Protein AF-A0A0W1QP24-F1 (afdb_monomer_lite)

Radius of gyration: 12.6 Å; chains: 1; bounding box: 34×20×30 Å

Structure (mmCIF, N/CA/C/O backbone):
data_AF-A0A0W1QP24-F1
#
_entry.id   AF-A0A0W1QP24-F1
#
loop_
_atom_site.group_PDB
_atom_site.id
_atom_site.type_symbol
_atom_site.label_atom_id
_atom_site.label_alt_id
_atom_site.label_comp_id
_atom_site.label_asym_id
_atom_site.label_entity_id
_atom_site.label_seq_id
_atom_site.pdbx_PDB_ins_code
_atom_site.Cartn_x
_atom_site.Cartn_y
_atom_site.Cartn_z
_atom_site.occupancy
_atom_site.B_iso_or_equiv
_atom_site.auth_seq_id
_atom_site.auth_comp_id
_atom_site.auth_asym_id
_atom_site.auth_atom_id
_atom_site.pdbx_PDB_model_num
ATOM 1 N N . MET A 1 1 ? -19.415 -3.836 2.065 1.00 48.19 1 MET A N 1
ATOM 2 C CA . MET A 1 1 ? -18.031 -3.308 1.953 1.00 48.19 1 MET A CA 1
ATOM 3 C C . MET A 1 1 ? -17.569 -2.650 3.253 1.00 48.19 1 MET A C 1
ATOM 5 O O . MET A 1 1 ? -16.435 -2.894 3.631 1.00 48.19 1 MET A O 1
ATOM 9 N N . LEU A 1 2 ? -18.425 -1.909 3.981 1.00 51.75 2 LEU A N 1
ATOM 10 C CA . LEU A 1 2 ? -18.094 -1.420 5.333 1.00 51.75 2 LEU A CA 1
ATOM 11 C C . LEU A 1 2 ? -18.015 -2.531 6.403 1.00 51.75 2 LEU A C 1
ATOM 13 O O . LEU A 1 2 ? -17.151 -2.459 7.263 1.00 51.75 2 LEU A O 1
ATOM 17 N N . GLU A 1 3 ? -18.834 -3.584 6.324 1.00 47.31 3 GLU A N 1
ATOM 18 C CA . GLU A 1 3 ? -18.876 -4.641 7.361 1.00 47.31 3 GLU A CA 1
ATOM 19 C C . GLU A 1 3 ? -17.586 -5.475 7.473 1.00 47.31 3 GLU A C 1
ATOM 21 O O . GLU A 1 3 ? -17.224 -5.922 8.558 1.00 47.31 3 GLU A O 1
ATOM 26 N N . ALA A 1 4 ? -16.831 -5.639 6.380 1.00 52.12 4 ALA A N 1
ATOM 27 C CA . ALA A 1 4 ? -15.527 -6.312 6.426 1.00 52.12 4 ALA A CA 1
ATOM 28 C C . ALA A 1 4 ? -14.481 -5.505 7.222 1.00 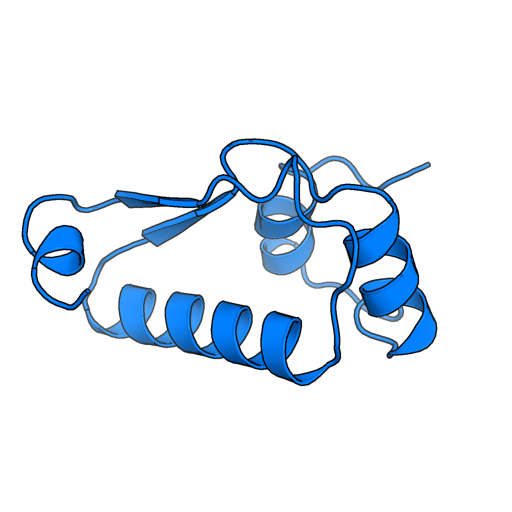52.12 4 ALA A C 1
ATOM 30 O O . ALA A 1 4 ? -13.496 -6.066 7.695 1.00 52.12 4 ALA A O 1
ATOM 31 N N . LEU A 1 5 ? -14.713 -4.200 7.409 1.00 51.06 5 LEU A N 1
ATOM 32 C CA . LEU A 1 5 ? -13.867 -3.334 8.222 1.00 51.06 5 LEU A CA 1
ATOM 33 C C . LEU A 1 5 ? -14.069 -3.590 9.725 1.00 51.06 5 LEU A C 1
ATOM 35 O O . LEU A 1 5 ? -13.185 -3.270 10.510 1.00 51.06 5 LEU A O 1
ATOM 39 N N . GLU A 1 6 ? -15.204 -4.150 10.154 1.00 53.69 6 GLU A N 1
ATOM 40 C CA . GLU A 1 6 ? -15.594 -4.195 11.572 1.00 53.69 6 GLU A CA 1
ATOM 41 C C . GLU A 1 6 ? -15.061 -5.423 12.332 1.00 53.69 6 GLU A C 1
ATOM 43 O O . GLU A 1 6 ? -14.871 -5.340 13.543 1.00 53.69 6 GLU A O 1
ATOM 48 N N . ALA A 1 7 ? -14.730 -6.525 11.649 1.00 55.78 7 ALA A N 1
ATOM 49 C CA . ALA A 1 7 ? -14.401 -7.802 12.301 1.00 55.78 7 ALA A CA 1
ATOM 50 C C . ALA A 1 7 ? -12.897 -8.073 12.533 1.00 55.78 7 ALA A C 1
ATOM 52 O O . ALA A 1 7 ? -12.559 -8.984 13.287 1.00 55.78 7 ALA A O 1
ATOM 53 N N . GLY A 1 8 ? -11.991 -7.303 11.920 1.00 59.81 8 GLY A N 1
ATOM 54 C CA . GLY A 1 8 ? -10.540 -7.500 12.034 1.00 59.81 8 GLY A CA 1
ATOM 55 C C . GLY A 1 8 ? -9.774 -6.201 12.277 1.00 59.81 8 GLY A C 1
ATOM 56 O O . GLY A 1 8 ? -10.179 -5.128 11.823 1.00 59.81 8 GLY A O 1
ATOM 57 N N . ASP A 1 9 ? -8.662 -6.295 13.006 1.00 79.06 9 ASP A N 1
ATOM 58 C CA . ASP A 1 9 ? -7.667 -5.215 13.127 1.00 79.06 9 ASP A CA 1
ATOM 59 C C . ASP A 1 9 ? -6.833 -5.081 11.839 1.00 79.06 9 ASP A C 1
ATOM 61 O O . ASP A 1 9 ? -6.290 -4.025 11.529 1.00 79.06 9 ASP A O 1
ATOM 65 N N . GLN A 1 10 ? -6.805 -6.150 11.037 1.00 84.19 10 GLN A N 1
ATOM 66 C CA . GLN A 1 10 ? -6.089 -6.246 9.774 1.00 84.19 10 GLN A CA 1
ATOM 67 C C . GLN A 1 10 ? -7.042 -6.629 8.636 1.00 84.19 10 GLN A C 1
ATOM 69 O O . GLN A 1 10 ? -7.839 -7.557 8.757 1.00 84.19 10 GLN A O 1
ATOM 74 N N . ILE A 1 11 ? -6.927 -5.912 7.523 1.00 88.25 11 ILE A N 1
ATOM 75 C CA . ILE A 1 11 ? -7.654 -6.131 6.274 1.00 88.25 11 ILE A CA 1
ATOM 76 C C . ILE A 1 11 ? -6.629 -6.563 5.232 1.00 88.25 11 ILE A C 1
ATOM 78 O O . ILE A 1 11 ? -5.706 -5.811 4.918 1.00 88.25 11 ILE A O 1
ATOM 82 N N . GLU A 1 12 ? -6.790 -7.767 4.698 1.00 90.56 12 GLU A N 1
ATOM 83 C CA . GLU A 1 12 ? -5.960 -8.279 3.609 1.00 90.56 12 GLU A CA 1
ATOM 84 C C . GLU A 1 12 ? -6.676 -8.117 2.268 1.00 90.56 12 GLU A C 1
ATOM 86 O O . GLU A 1 12 ? -7.849 -8.465 2.126 1.00 90.56 12 GLU A O 1
ATOM 91 N N . LEU A 1 13 ? -5.959 -7.582 1.283 1.00 90.06 13 LEU A N 1
ATOM 92 C CA . LEU A 1 13 ? -6.445 -7.371 -0.074 1.00 90.06 13 LEU A CA 1
ATOM 93 C C . LEU A 1 13 ? -5.686 -8.276 -1.035 1.00 90.06 13 LEU A C 1
ATOM 95 O O . LEU A 1 13 ? -4.462 -8.203 -1.142 1.00 90.06 13 LEU A O 1
ATOM 99 N N . ASP A 1 14 ? -6.421 -9.121 -1.747 1.00 90.94 14 ASP A N 1
ATOM 100 C CA . ASP A 1 14 ? -5.868 -9.904 -2.842 1.00 90.94 14 ASP A CA 1
ATOM 101 C C . ASP A 1 14 ? -5.996 -9.109 -4.143 1.00 90.94 14 ASP A C 1
ATOM 103 O O . ASP A 1 14 ? -7.102 -8.820 -4.600 1.00 90.94 14 ASP A O 1
ATOM 107 N N . VAL A 1 15 ? -4.853 -8.716 -4.702 1.00 89.06 15 VAL A N 1
ATOM 108 C CA . VAL A 1 15 ? -4.756 -7.971 -5.966 1.00 89.06 15 VAL A CA 1
ATOM 109 C C . VAL A 1 15 ? -3.986 -8.757 -7.031 1.00 89.06 15 VAL A C 1
ATOM 111 O O . VAL A 1 15 ? -3.569 -8.187 -8.033 1.00 89.06 15 VAL A O 1
ATOM 114 N N . THR A 1 16 ? -3.782 -10.062 -6.823 1.00 87.94 16 THR A N 1
ATOM 115 C CA . THR A 1 16 ? -2.936 -10.893 -7.698 1.00 87.94 16 THR A CA 1
ATOM 116 C C . THR A 1 16 ? -3.494 -11.065 -9.113 1.00 87.94 16 THR A C 1
ATOM 118 O O . THR A 1 16 ? -2.718 -11.201 -10.051 1.00 87.94 16 THR A O 1
ATOM 121 N N . ASP A 1 17 ? -4.818 -11.002 -9.282 1.00 87.75 17 ASP A N 1
ATOM 122 C CA . ASP A 1 17 ? -5.498 -11.125 -10.585 1.00 87.75 17 ASP A CA 1
ATOM 123 C C . ASP A 1 17 ? -5.747 -9.759 -11.269 1.00 87.75 17 ASP A C 1
ATOM 125 O O . ASP A 1 17 ? -6.288 -9.670 -12.373 1.00 87.75 17 ASP A O 1
ATOM 129 N N . VAL A 1 18 ? -5.350 -8.654 -10.625 1.00 86.19 18 VAL A N 1
ATOM 130 C CA . VAL A 1 18 ? -5.598 -7.297 -11.127 1.00 86.19 18 VAL A CA 1
ATOM 131 C C . VAL A 1 18 ? -4.633 -6.983 -12.269 1.00 86.19 18 VAL A C 1
ATOM 133 O O . VAL A 1 18 ? -3.448 -6.732 -12.062 1.00 86.19 18 VAL A O 1
ATOM 136 N N . SER A 1 19 ? -5.169 -6.984 -13.488 1.00 83.12 19 SER A N 1
ATOM 137 C CA . SER A 1 19 ? -4.392 -6.799 -14.722 1.00 83.12 19 SER A CA 1
ATOM 138 C C . SER A 1 19 ? -4.559 -5.411 -15.348 1.00 83.12 19 SER A C 1
ATOM 140 O O . SER A 1 19 ? -3.631 -4.906 -15.975 1.00 83.12 19 SER A O 1
ATOM 142 N N . ASP A 1 20 ? -5.727 -4.786 -15.171 1.00 85.38 20 ASP A N 1
ATOM 143 C CA . ASP A 1 20 ? -6.019 -3.430 -15.645 1.00 85.38 20 ASP A CA 1
ATOM 144 C C . ASP A 1 20 ? -6.245 -2.531 -14.432 1.00 85.38 20 ASP A C 1
ATOM 146 O O . ASP A 1 20 ? -7.107 -2.792 -13.590 1.00 85.38 20 ASP A O 1
ATOM 150 N N . VAL A 1 21 ? -5.371 -1.542 -14.282 1.00 88.25 21 VAL A N 1
ATOM 151 C CA . VAL A 1 21 ? -5.290 -0.713 -13.083 1.00 88.25 21 VAL A CA 1
ATOM 152 C C . VAL A 1 21 ? -4.952 0.708 -13.507 1.00 88.25 21 VAL A C 1
ATOM 154 O O . VAL A 1 21 ? -4.011 0.959 -14.267 1.00 88.25 21 VAL A O 1
ATOM 157 N N . ASP A 1 22 ? -5.741 1.644 -12.998 1.00 92.12 22 ASP A N 1
ATOM 158 C CA . ASP A 1 22 ? -5.615 3.071 -13.249 1.00 92.12 22 ASP A CA 1
ATOM 159 C C . ASP A 1 22 ? -5.175 3.831 -11.989 1.00 92.12 22 ASP A C 1
ATOM 161 O O . ASP A 1 22 ? -5.066 3.292 -10.885 1.00 92.12 22 ASP A O 1
ATOM 165 N N . LEU A 1 23 ? -4.896 5.124 -12.151 1.00 91.31 23 LEU A N 1
ATOM 166 C CA . LEU A 1 23 ? -4.426 5.965 -11.053 1.00 91.31 23 LEU A CA 1
ATOM 167 C C . LEU A 1 23 ? -5.433 6.038 -9.893 1.00 91.31 23 LEU A C 1
ATOM 169 O O . LEU A 1 23 ? -5.022 6.124 -8.734 1.00 91.31 23 LEU A O 1
ATOM 173 N N . SER A 1 24 ? -6.736 5.986 -10.177 1.00 92.12 24 SER A N 1
ATOM 174 C CA . SER A 1 24 ? -7.765 6.033 -9.141 1.00 92.12 24 SER A CA 1
ATOM 175 C C . SER A 1 24 ? -7.770 4.765 -8.292 1.00 92.12 24 SER A C 1
ATOM 177 O O . SER A 1 24 ? -8.024 4.862 -7.093 1.00 92.12 24 SER A O 1
ATOM 179 N N . PHE A 1 25 ? -7.405 3.605 -8.848 1.00 90.69 25 PHE A N 1
ATOM 180 C CA . PHE A 1 25 ? -7.184 2.381 -8.070 1.00 90.69 25 PHE A CA 1
ATOM 181 C C . PHE A 1 25 ? -6.119 2.578 -6.979 1.00 90.69 25 PHE A C 1
ATOM 183 O O . PHE A 1 25 ? -6.377 2.345 -5.795 1.00 90.69 25 PHE A O 1
ATOM 190 N N . VAL A 1 26 ? -4.944 3.090 -7.354 1.00 91.06 26 VAL A N 1
ATOM 191 C CA . VAL A 1 26 ? -3.837 3.357 -6.416 1.00 91.06 26 VAL A CA 1
ATOM 192 C C . VAL A 1 26 ? -4.241 4.399 -5.368 1.00 91.06 26 VAL A C 1
ATOM 194 O O . VAL A 1 26 ? -3.998 4.216 -4.174 1.00 91.06 26 VAL A O 1
ATOM 197 N N . GLN A 1 27 ? -4.915 5.471 -5.790 1.00 91.69 27 GLN A N 1
ATOM 198 C CA . GLN A 1 27 ? -5.395 6.521 -4.887 1.00 91.69 27 GLN A CA 1
ATOM 199 C C . GLN A 1 27 ? -6.429 6.002 -3.881 1.00 91.69 27 GLN A C 1
ATOM 201 O O . GLN A 1 27 ? -6.360 6.349 -2.700 1.00 91.69 27 GLN A O 1
ATOM 206 N N . MET A 1 28 ? -7.362 5.149 -4.319 1.00 92.44 28 MET A N 1
ATOM 207 C CA . MET A 1 28 ? -8.338 4.509 -3.435 1.00 92.44 28 MET A CA 1
ATOM 208 C C . MET A 1 28 ? -7.652 3.629 -2.394 1.00 92.44 28 MET A C 1
ATOM 210 O O . MET A 1 28 ? -8.039 3.653 -1.228 1.00 92.44 28 MET A O 1
ATOM 214 N N . LEU A 1 29 ? -6.602 2.905 -2.781 1.00 91.69 29 LEU A N 1
ATOM 215 C CA . LEU A 1 29 ? -5.861 2.055 -1.860 1.00 91.69 29 LEU A CA 1
ATOM 216 C C . LEU A 1 29 ? -5.092 2.869 -0.810 1.00 91.69 29 LEU A C 1
ATOM 218 O O . LEU A 1 29 ? -5.135 2.544 0.375 1.00 91.69 29 LEU A O 1
ATOM 222 N N . HIS A 1 30 ? -4.474 3.984 -1.209 1.00 90.81 30 HIS A N 1
ATOM 223 C CA . HIS A 1 30 ? -3.869 4.940 -0.274 1.00 90.81 30 HIS A CA 1
ATOM 224 C C . HIS A 1 30 ? -4.905 5.534 0.692 1.00 90.81 30 HIS A C 1
ATOM 226 O O . HIS A 1 30 ? -4.671 5.575 1.901 1.00 90.81 30 HIS A O 1
ATOM 232 N N . ALA A 1 31 ? -6.067 5.950 0.183 1.00 92.25 31 ALA A N 1
ATOM 233 C CA . ALA A 1 31 ? -7.147 6.476 1.012 1.00 92.25 31 ALA A CA 1
ATOM 234 C C . ALA A 1 31 ? -7.684 5.421 1.994 1.00 92.25 31 ALA A C 1
ATOM 236 O O . ALA A 1 31 ? -7.926 5.736 3.158 1.00 92.25 31 ALA A O 1
ATOM 237 N N . ALA A 1 32 ? -7.823 4.166 1.557 1.00 90.94 32 ALA A N 1
ATOM 238 C CA . ALA A 1 32 ? -8.244 3.054 2.404 1.00 90.94 32 ALA 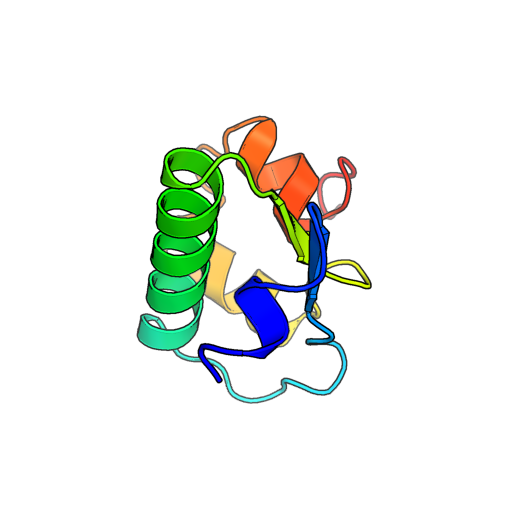A CA 1
ATOM 239 C C . ALA A 1 32 ? -7.226 2.765 3.518 1.00 90.94 32 ALA A C 1
ATOM 241 O O . ALA A 1 32 ? -7.625 2.590 4.669 1.00 90.94 32 ALA A O 1
ATOM 242 N N . ARG A 1 33 ? -5.922 2.774 3.206 1.00 91.25 33 ARG A N 1
ATOM 243 C CA . ARG A 1 33 ? -4.840 2.627 4.198 1.00 91.25 33 ARG A CA 1
ATOM 244 C C . ARG A 1 33 ? -4.896 3.732 5.252 1.00 91.25 33 ARG A C 1
ATOM 246 O O . ARG A 1 33 ? -4.862 3.444 6.445 1.00 91.25 33 ARG A O 1
ATOM 253 N N . GLU A 1 34 ? -5.022 4.983 4.821 1.00 91.38 34 GLU A N 1
ATOM 254 C CA . GLU A 1 34 ? -5.108 6.134 5.724 1.00 91.38 34 GLU A CA 1
ATOM 255 C C . GLU A 1 34 ? -6.373 6.085 6.592 1.00 91.38 34 GLU A C 1
ATOM 257 O O . GLU A 1 34 ? -6.322 6.321 7.800 1.00 91.38 34 GLU A O 1
ATOM 262 N N . GLN A 1 35 ? -7.514 5.722 6.005 1.00 90.44 35 GLN A N 1
ATOM 263 C CA . GLN A 1 35 ? -8.760 5.581 6.748 1.00 90.44 35 GLN A CA 1
ATOM 264 C C . GLN A 1 35 ? -8.681 4.451 7.780 1.00 90.44 35 GLN A C 1
ATOM 266 O O . GLN A 1 35 ? -9.121 4.631 8.914 1.00 90.44 35 GLN A O 1
ATOM 271 N N . ALA A 1 36 ? -8.086 3.311 7.420 1.00 89.50 36 ALA A N 1
ATOM 272 C CA . ALA A 1 36 ? -7.869 2.212 8.350 1.00 89.50 36 ALA A CA 1
ATOM 273 C C . ALA A 1 36 ? -6.992 2.654 9.527 1.00 89.50 36 ALA A C 1
ATOM 275 O O . ALA A 1 36 ? -7.398 2.461 10.671 1.00 89.50 36 ALA A O 1
ATOM 276 N N . ARG A 1 37 ? -5.878 3.356 9.271 1.00 89.38 37 ARG A N 1
ATOM 277 C CA . ARG A 1 37 ? -5.006 3.904 10.327 1.00 89.38 37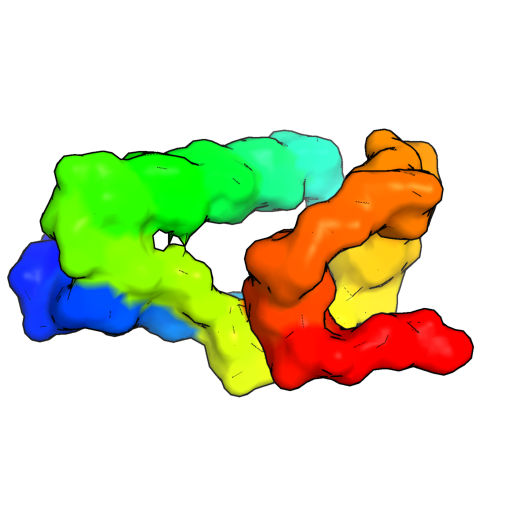 ARG A CA 1
ATOM 278 C C . ARG A 1 37 ? -5.756 4.805 11.296 1.00 89.38 37 ARG A C 1
ATOM 280 O O . ARG A 1 37 ? -5.605 4.663 12.506 1.00 89.38 37 ARG A O 1
ATOM 287 N N . ARG A 1 38 ? -6.605 5.698 10.781 1.00 89.94 38 ARG A N 1
ATOM 288 C CA . ARG A 1 38 ? -7.450 6.579 11.611 1.00 89.94 38 ARG A CA 1
ATOM 289 C C . ARG A 1 38 ? -8.435 5.807 12.482 1.00 89.94 38 ARG A C 1
ATOM 291 O O . ARG A 1 38 ? -8.802 6.283 13.550 1.00 89.94 38 ARG A O 1
ATOM 298 N N . SER A 1 39 ? -8.855 4.628 12.036 1.00 87.44 39 SER A N 1
ATOM 299 C CA . SER A 1 39 ? -9.717 3.712 12.784 1.00 87.44 39 SER A CA 1
ATOM 300 C C . SER A 1 39 ? -8.945 2.679 13.617 1.00 87.44 39 SER A C 1
ATOM 302 O O . SER A 1 39 ? -9.571 1.765 14.147 1.00 87.44 39 SER A O 1
ATOM 304 N N . GLY A 1 40 ? -7.616 2.805 13.741 1.00 87.38 40 GLY A N 1
ATOM 305 C CA . GLY A 1 40 ? -6.766 1.867 14.485 1.00 87.38 40 GLY A CA 1
ATOM 306 C C . GLY A 1 40 ? -6.561 0.515 13.797 1.00 87.38 40 GLY A C 1
ATOM 307 O O . GLY A 1 40 ? -6.157 -0.432 14.450 1.00 87.38 40 GLY A O 1
ATOM 308 N N . LYS A 1 41 ? -6.854 0.423 12.499 1.00 89.69 41 LYS A N 1
ATOM 309 C CA . LYS A 1 41 ? -6.783 -0.791 11.681 1.00 89.69 41 LYS A CA 1
ATOM 310 C C . LYS A 1 41 ? -5.637 -0.703 10.678 1.00 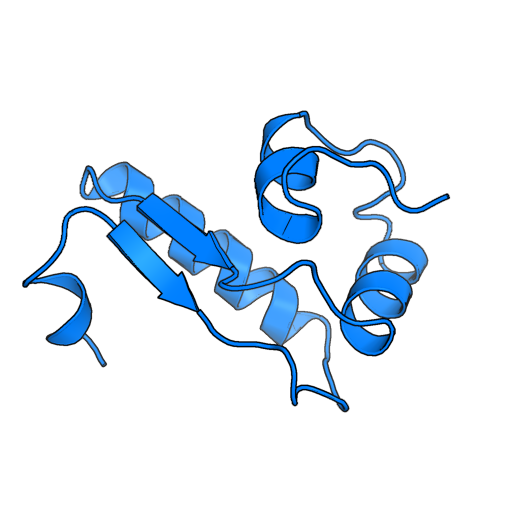89.69 41 LYS A C 1
ATOM 312 O O . LYS A 1 41 ? -5.162 0.379 10.335 1.00 89.69 41 LYS A O 1
ATOM 317 N N . THR A 1 42 ? -5.251 -1.846 10.132 1.00 89.62 42 THR A N 1
ATOM 318 C CA . THR A 1 42 ? -4.202 -1.959 9.116 1.00 89.62 42 THR A CA 1
ATOM 319 C C . THR A 1 42 ? -4.756 -2.579 7.838 1.00 89.62 42 THR A C 1
ATOM 321 O O . THR A 1 42 ? -5.511 -3.542 7.893 1.00 89.62 42 THR A O 1
ATOM 324 N N . VAL A 1 43 ? -4.361 -2.055 6.677 1.00 91.25 43 VAL A N 1
ATOM 325 C CA . VAL A 1 43 ? -4.637 -2.659 5.361 1.00 91.25 43 VAL A CA 1
ATOM 326 C C . VAL A 1 43 ? -3.320 -3.154 4.775 1.00 91.25 43 VAL A C 1
ATOM 328 O O . VAL A 1 43 ? -2.348 -2.398 4.750 1.00 91.25 43 VAL A O 1
ATOM 331 N N . ARG A 1 44 ? -3.285 -4.400 4.298 1.00 92.06 44 ARG A N 1
ATOM 332 C CA . ARG A 1 44 ? -2.119 -5.027 3.658 1.00 92.06 44 ARG A CA 1
ATOM 333 C C . ARG A 1 44 ? -2.516 -5.767 2.390 1.00 92.06 44 ARG A C 1
ATOM 335 O O . ARG A 1 44 ? -3.649 -6.228 2.269 1.00 92.06 44 ARG A O 1
ATOM 342 N N . LEU A 1 45 ? -1.579 -5.900 1.457 1.00 93.00 45 LEU A N 1
ATOM 343 C CA . LEU A 1 45 ? -1.743 -6.800 0.321 1.00 93.00 45 LEU A CA 1
ATOM 344 C C . LEU A 1 45 ? -1.423 -8.236 0.740 1.00 93.00 45 LEU A C 1
ATOM 346 O O . LEU A 1 45 ? -0.453 -8.464 1.461 1.00 93.00 45 LEU A O 1
ATOM 350 N N . ARG A 1 46 ? -2.210 -9.201 0.260 1.00 92.25 46 ARG A N 1
ATOM 351 C CA . ARG A 1 46 ? -2.005 -10.639 0.504 1.00 92.25 46 ARG A CA 1
ATOM 352 C C . ARG A 1 46 ? -0.702 -11.159 -0.121 1.00 92.25 46 ARG A C 1
ATOM 354 O O . ARG A 1 46 ? -0.095 -12.093 0.392 1.00 92.25 46 ARG A O 1
ATOM 361 N N . ALA A 1 47 ? -0.286 -10.554 -1.228 1.00 90.44 47 ALA A N 1
ATOM 362 C CA . ALA A 1 47 ? 0.957 -10.821 -1.944 1.00 90.44 47 ALA A CA 1
ATOM 363 C C . ALA A 1 47 ? 1.541 -9.489 -2.451 1.00 90.44 47 ALA A C 1
AT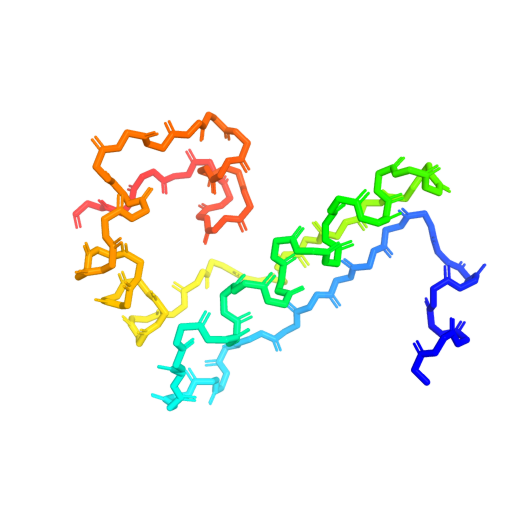OM 365 O O . ALA A 1 47 ? 0.793 -8.506 -2.510 1.00 90.44 47 ALA A O 1
ATOM 366 N N . PRO A 1 48 ? 2.831 -9.436 -2.831 1.00 91.25 48 PRO A N 1
ATOM 367 C CA . PRO A 1 48 ? 3.404 -8.269 -3.490 1.00 91.25 48 PRO A CA 1
ATOM 368 C C . PRO A 1 48 ? 2.583 -7.834 -4.708 1.00 91.25 48 PRO A C 1
ATOM 370 O O . PRO A 1 48 ? 1.944 -8.651 -5.377 1.00 91.25 48 PRO A O 1
ATOM 373 N N . ALA A 1 49 ? 2.600 -6.535 -4.990 1.00 91.44 49 ALA A N 1
ATOM 374 C CA . ALA A 1 49 ? 1.929 -5.960 -6.142 1.00 91.44 49 ALA A CA 1
ATOM 375 C C . ALA A 1 49 ? 2.411 -6.621 -7.441 1.00 91.44 49 ALA A C 1
ATOM 377 O O . ALA A 1 49 ? 3.612 -6.716 -7.689 1.00 91.44 49 ALA A O 1
ATOM 378 N N . GLY A 1 50 ? 1.467 -7.059 -8.276 1.00 90.62 50 GLY A N 1
ATOM 379 C CA . GLY A 1 50 ? 1.778 -7.618 -9.590 1.00 90.62 50 GLY A CA 1
ATOM 380 C C . GLY A 1 50 ? 2.280 -6.560 -10.577 1.00 90.62 50 GLY A C 1
ATOM 381 O O . GLY A 1 50 ? 2.092 -5.357 -10.374 1.00 90.62 50 GLY A O 1
ATOM 382 N N . ASP A 1 51 ? 2.862 -7.014 -11.689 1.00 90.62 51 ASP A N 1
ATOM 383 C CA . ASP A 1 51 ? 3.554 -6.170 -12.675 1.00 90.62 51 ASP A CA 1
ATOM 384 C C . ASP A 1 51 ? 2.724 -4.976 -13.173 1.00 90.62 51 ASP A C 1
ATOM 386 O O . ASP A 1 51 ? 3.251 -3.878 -13.348 1.00 90.62 51 ASP A O 1
ATOM 390 N N . ALA A 1 52 ? 1.413 -5.156 -13.367 1.00 91.12 52 ALA A N 1
ATOM 391 C CA . ALA A 1 52 ? 0.523 -4.091 -13.829 1.00 91.12 52 ALA A CA 1
ATOM 392 C C . ALA A 1 52 ? 0.462 -2.909 -12.843 1.00 91.12 52 ALA A C 1
ATOM 394 O O . ALA A 1 52 ? 0.512 -1.744 -13.253 1.00 91.12 52 ALA A O 1
ATOM 395 N N . ILE A 1 53 ? 0.405 -3.212 -11.543 1.00 92.25 53 ILE A N 1
ATOM 396 C CA . ILE A 1 53 ? 0.393 -2.223 -10.463 1.00 92.25 53 ILE A CA 1
ATOM 397 C C . ILE A 1 53 ? 1.778 -1.586 -10.341 1.00 92.25 53 ILE A C 1
ATOM 399 O O . ILE A 1 53 ? 1.873 -0.362 -10.290 1.00 92.25 53 ILE A O 1
ATOM 403 N N . VAL A 1 54 ? 2.852 -2.382 -10.365 1.00 92.00 54 VAL A N 1
ATOM 404 C CA . VAL A 1 54 ? 4.234 -1.876 -10.281 1.00 92.00 54 VAL A CA 1
ATOM 405 C C . VAL A 1 54 ? 4.540 -0.910 -11.425 1.00 92.00 54 VAL A C 1
ATOM 407 O O . VAL A 1 54 ? 4.999 0.207 -11.187 1.00 92.00 54 VAL A O 1
ATOM 410 N N . ALA A 1 55 ? 4.192 -1.278 -12.660 1.00 91.31 55 ALA A N 1
ATOM 411 C CA . ALA A 1 55 ? 4.366 -0.424 -13.830 1.00 91.31 55 ALA A CA 1
ATOM 412 C C . ALA A 1 55 ? 3.526 0.862 -13.761 1.00 91.31 55 ALA A C 1
ATOM 414 O O . ALA A 1 55 ? 3.879 1.868 -14.382 1.00 91.31 55 ALA A O 1
ATOM 415 N N . LEU A 1 56 ? 2.380 0.848 -13.068 1.00 92.75 56 LEU A N 1
ATOM 416 C CA . LEU A 1 56 ? 1.610 2.064 -12.809 1.00 92.75 56 LEU A CA 1
ATOM 417 C C . LEU A 1 56 ? 2.278 2.937 -11.741 1.00 92.75 56 LEU A C 1
ATOM 419 O O . LEU A 1 56 ? 2.374 4.147 -11.931 1.00 92.75 56 LEU A O 1
ATOM 423 N N . LEU A 1 57 ? 2.737 2.345 -10.639 1.00 92.06 57 LEU A N 1
ATOM 424 C CA . LEU A 1 57 ? 3.416 3.069 -9.564 1.00 92.06 57 LEU A CA 1
ATOM 425 C C . LEU A 1 57 ? 4.680 3.767 -10.080 1.00 92.06 57 LEU A C 1
ATOM 427 O O . LEU A 1 57 ? 4.910 4.927 -9.736 1.00 92.06 57 LEU A O 1
ATOM 431 N N . ASP A 1 58 ? 5.446 3.100 -10.946 1.00 91.69 58 ASP A N 1
ATOM 432 C CA . ASP A 1 58 ? 6.622 3.670 -11.606 1.00 91.69 58 ASP A CA 1
ATOM 433 C C . ASP A 1 58 ? 6.249 4.854 -12.513 1.00 91.69 58 ASP A C 1
ATOM 435 O O . ASP A 1 58 ? 6.668 5.988 -12.268 1.00 91.69 58 ASP A O 1
ATOM 439 N N . ARG A 1 59 ? 5.359 4.638 -13.497 1.00 92.00 59 ARG A N 1
ATOM 440 C CA . ARG A 1 59 ? 4.983 5.687 -14.466 1.00 92.00 59 ARG A CA 1
ATOM 441 C C . ARG A 1 59 ? 4.299 6.895 -13.815 1.00 92.00 59 ARG A C 1
ATOM 443 O O . ARG A 1 59 ? 4.359 7.997 -14.355 1.00 92.00 59 ARG A O 1
ATOM 450 N N . ALA A 1 60 ? 3.611 6.688 -12.689 1.00 89.69 60 ALA A N 1
ATOM 451 C CA . ALA A 1 60 ? 2.943 7.742 -11.931 1.00 89.69 60 ALA A CA 1
ATOM 452 C C . ALA A 1 60 ? 3.855 8.401 -10.875 1.00 89.69 60 ALA A C 1
ATOM 454 O O . ALA A 1 60 ? 3.421 9.327 -10.192 1.00 89.69 60 ALA A O 1
ATOM 455 N N . GLY A 1 61 ? 5.114 7.964 -10.757 1.00 89.75 61 GLY A N 1
ATOM 456 C CA . GLY A 1 61 ? 6.126 8.574 -9.895 1.00 89.75 61 GLY A CA 1
ATOM 457 C C . GLY A 1 61 ? 6.034 8.197 -8.414 1.00 89.75 61 GLY A C 1
ATOM 458 O O . GLY A 1 61 ? 6.752 8.780 -7.604 1.00 89.75 61 GLY A O 1
ATOM 459 N N . PHE A 1 62 ? 5.206 7.216 -8.038 1.00 87.38 62 PHE A N 1
ATOM 460 C CA . PHE A 1 62 ? 5.108 6.736 -6.651 1.00 87.38 62 PHE A CA 1
ATOM 461 C C . PHE A 1 62 ? 6.386 6.021 -6.192 1.00 87.38 62 PHE A C 1
ATOM 463 O O . PHE A 1 62 ? 6.691 6.022 -5.002 1.00 87.38 62 PHE A O 1
ATOM 470 N N . LEU A 1 63 ? 7.160 5.456 -7.126 1.00 87.50 63 LEU A N 1
ATOM 471 C CA . LEU A 1 63 ? 8.440 4.796 -6.838 1.00 87.50 63 LEU A CA 1
ATOM 472 C C . LEU A 1 63 ? 9.655 5.735 -6.921 1.00 87.50 63 LEU A C 1
ATOM 474 O O . LEU A 1 63 ? 10.777 5.296 -6.690 1.00 87.50 63 LEU A O 1
ATOM 478 N N . ALA A 1 64 ? 9.464 7.027 -7.214 1.00 87.25 64 ALA A N 1
ATOM 479 C CA . ALA A 1 64 ? 10.578 7.975 -7.323 1.00 87.25 64 ALA A CA 1
ATOM 480 C C . ALA A 1 64 ? 11.211 8.319 -5.959 1.00 87.25 64 ALA A C 1
ATOM 482 O O . ALA A 1 64 ? 12.399 8.631 -5.883 1.00 87.25 64 ALA A O 1
ATOM 483 N N . ALA A 1 65 ? 10.419 8.277 -4.886 1.00 85.94 65 ALA A N 1
ATOM 484 C CA . ALA A 1 65 ? 10.865 8.495 -3.510 1.00 85.94 65 ALA A CA 1
ATOM 485 C C . ALA A 1 65 ? 9.947 7.741 -2.525 1.00 85.94 65 ALA A C 1
ATOM 487 O O . ALA A 1 65 ? 9.207 8.377 -1.770 1.00 85.94 65 ALA A O 1
ATOM 488 N N . PRO A 1 66 ? 9.935 6.394 -2.559 1.00 85.75 66 PRO A N 1
ATOM 489 C CA . PRO A 1 66 ? 9.015 5.608 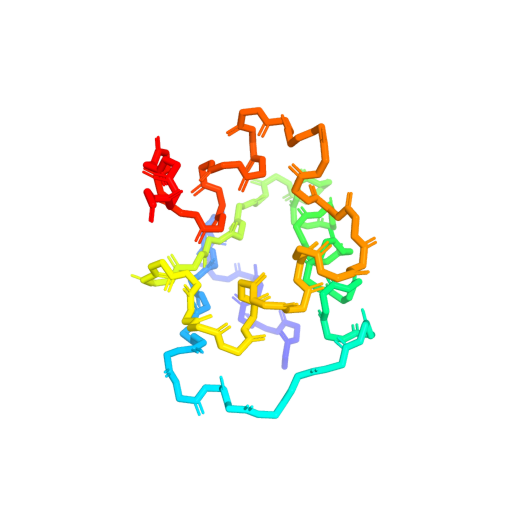-1.755 1.00 85.75 66 PRO A CA 1
ATOM 490 C C . PRO A 1 66 ? 9.383 5.715 -0.276 1.00 85.75 66 PRO A C 1
ATOM 492 O O . PRO A 1 66 ? 10.560 5.715 0.100 1.00 85.75 66 PRO A O 1
ATOM 495 N N . THR A 1 67 ? 8.371 5.787 0.585 1.00 87.94 67 THR A N 1
ATOM 496 C CA . THR A 1 67 ? 8.598 5.659 2.025 1.00 87.94 67 THR A CA 1
ATOM 497 C C . THR A 1 67 ? 8.791 4.179 2.394 1.00 87.94 67 THR A C 1
ATOM 499 O O . THR A 1 67 ? 8.324 3.302 1.664 1.00 87.94 67 THR A O 1
ATOM 502 N N . PRO A 1 68 ? 9.425 3.851 3.538 1.00 88.25 68 PRO A N 1
ATOM 503 C CA . PRO A 1 68 ? 9.514 2.463 4.010 1.00 88.25 68 PRO A CA 1
ATOM 504 C C . PRO A 1 68 ? 8.144 1.790 4.148 1.00 88.25 68 PRO A C 1
ATOM 506 O O . PRO A 1 68 ? 8.009 0.589 3.953 1.00 88.25 68 PRO A O 1
ATOM 509 N N . ASP A 1 69 ? 7.123 2.585 4.457 1.00 88.19 69 ASP A N 1
ATOM 510 C CA . ASP A 1 69 ? 5.739 2.151 4.576 1.00 88.19 69 ASP A CA 1
ATOM 511 C C . ASP A 1 69 ? 5.102 1.812 3.218 1.00 88.19 69 ASP A C 1
ATOM 513 O O . ASP A 1 69 ? 4.295 0.890 3.120 1.00 88.19 69 ASP A O 1
ATOM 517 N N . ASP A 1 70 ? 5.472 2.530 2.155 1.00 88.75 70 ASP A N 1
ATOM 518 C CA . ASP A 1 70 ? 5.065 2.180 0.793 1.00 88.75 70 ASP A CA 1
ATOM 519 C C . ASP A 1 70 ? 5.762 0.900 0.326 1.00 88.75 70 ASP A C 1
ATOM 521 O O . ASP A 1 70 ? 5.122 0.047 -0.286 1.00 88.75 70 ASP A O 1
ATOM 525 N N . LEU A 1 71 ? 7.042 0.721 0.669 1.00 90.00 71 LEU A N 1
ATOM 526 C CA . LEU A 1 71 ? 7.778 -0.506 0.356 1.00 90.00 71 LEU A CA 1
ATOM 527 C C . LEU A 1 71 ? 7.217 -1.731 1.097 1.00 90.00 71 LEU A C 1
ATOM 529 O O . LEU A 1 71 ? 7.040 -2.780 0.480 1.00 90.00 71 LEU A O 1
ATOM 533 N N . ASP A 1 72 ? 6.883 -1.601 2.388 1.00 91.06 72 ASP A N 1
ATOM 534 C CA . ASP A 1 72 ? 6.200 -2.654 3.165 1.00 91.06 72 ASP A CA 1
ATOM 535 C C . ASP A 1 72 ? 4.858 -3.021 2.529 1.00 91.06 72 ASP A C 1
ATOM 537 O O . ASP A 1 72 ? 4.526 -4.192 2.364 1.00 91.06 72 ASP A O 1
ATOM 541 N N . PHE A 1 73 ? 4.084 -2.017 2.125 1.00 91.62 73 PHE A N 1
ATOM 542 C CA . PHE A 1 73 ? 2.744 -2.250 1.616 1.00 91.62 73 PHE A CA 1
ATOM 543 C C . PHE A 1 73 ? 2.722 -2.876 0.218 1.00 91.62 73 PHE A C 1
ATOM 545 O O . PHE A 1 73 ? 2.005 -3.854 0.002 1.00 91.62 73 PHE A O 1
ATOM 552 N N . TRP A 1 74 ? 3.478 -2.311 -0.726 1.00 92.62 74 TRP A N 1
ATOM 553 C CA . TRP A 1 74 ? 3.460 -2.742 -2.125 1.00 92.62 74 TRP A CA 1
ATOM 554 C C . TRP A 1 74 ? 4.312 -3.980 -2.371 1.00 92.62 74 TRP A C 1
ATOM 556 O O . TRP A 1 74 ? 3.966 -4.787 -3.232 1.00 92.62 74 TRP A O 1
ATOM 566 N N . PHE A 1 75 ? 5.399 -4.142 -1.618 1.00 91.50 75 PHE A N 1
ATOM 567 C CA . PHE A 1 75 ? 6.402 -5.164 -1.897 1.00 91.50 75 PHE A CA 1
ATOM 568 C C . PHE A 1 75 ? 6.816 -5.988 -0.677 1.00 91.50 75 PHE A C 1
ATOM 570 O O . PHE A 1 75 ? 7.806 -6.709 -0.731 1.00 91.50 75 PHE A O 1
ATOM 577 N N . HIS A 1 76 ? 6.091 -5.873 0.440 1.00 89.88 76 HIS A N 1
ATOM 578 C CA . HIS A 1 76 ? 6.386 -6.606 1.682 1.00 89.88 76 HIS A CA 1
ATOM 579 C C . HIS A 1 76 ? 7.810 -6.350 2.206 1.00 89.88 76 HIS A C 1
ATOM 581 O O . HIS A 1 76 ? 8.400 -7.186 2.884 1.00 89.88 76 HIS A O 1
ATOM 587 N N . GLY A 1 77 ? 8.354 -5.164 1.907 1.00 78.19 77 GLY A N 1
ATOM 588 C CA . GLY A 1 77 ? 9.682 -4.727 2.337 1.00 78.19 77 GLY A CA 1
ATOM 589 C C . GLY A 1 77 ? 10.820 -5.078 1.373 1.00 78.19 77 GLY A C 1
ATOM 590 O O . GLY A 1 77 ? 11.956 -4.681 1.629 1.00 78.19 77 GLY A O 1
ATOM 591 N N . GLU A 1 78 ? 10.541 -5.762 0.262 1.00 74.00 78 GLU A N 1
ATOM 592 C CA . GLU A 1 78 ? 11.533 -6.092 -0.764 1.00 74.00 78 GLU A CA 1
ATOM 593 C C . GLU A 1 78 ? 11.421 -5.104 -1.931 1.00 74.00 78 GLU A C 1
ATOM 595 O O . GLU A 1 78 ? 10.431 -5.095 -2.645 1.00 74.00 78 GLU A O 1
ATOM 600 N N . CYS A 1 79 ? 12.408 -4.236 -2.164 1.00 59.12 79 CYS A N 1
ATOM 601 C CA . CYS A 1 79 ? 12.366 -3.386 -3.360 1.00 59.12 79 CYS A CA 1
ATOM 602 C C . CYS A 1 79 ? 12.352 -4.271 -4.624 1.00 59.12 79 CYS A C 1
ATOM 604 O O . CYS A 1 79 ? 13.209 -5.155 -4.718 1.00 59.12 79 CYS A O 1
ATOM 606 N N . PRO A 1 80 ? 11.448 -4.044 -5.599 1.00 60.09 80 PRO A N 1
ATOM 607 C CA . PRO A 1 80 ? 11.483 -4.783 -6.856 1.00 60.09 80 PRO A CA 1
ATOM 608 C C . PRO A 1 80 ? 12.834 -4.511 -7.537 1.00 60.09 80 PRO A C 1
ATOM 610 O O . PRO A 1 80 ? 13.216 -3.350 -7.708 1.00 60.09 80 PRO A O 1
ATOM 613 N N . GLN A 1 81 ? 13.585 -5.579 -7.825 1.00 50.78 81 GLN A N 1
ATOM 614 C CA . GLN A 1 81 ? 14.882 -5.523 -8.511 1.00 50.78 81 GLN A CA 1
ATOM 615 C C . GLN A 1 81 ? 14.734 -5.310 -10.015 1.00 50.78 81 GLN A C 1
ATOM 617 O O . GLN A 1 81 ? 13.801 -5.897 -10.606 1.00 50.78 81 GLN A O 1
#

Sequence (81 aa):
MLEALEAGDQIELDVTDVSDVDLSFVQMLHAAREQARRSGKTVRLRAPAGDAIVALLDRAGFLAAPTPDDLDFWFHGECPQ

Secondary structure (DSSP, 8-state):
--GGGTS-SEEEE--TT--S--HHHHHHHHHHHHHHHHTT-EEEESSPPPHHHHHHHHHTTTTSS--HHHHHHHHTT----

pLDDT: mean 84.53, std 12.76, range [47.31, 93.0]

Foldseek 3Di:
DVVQLPPDLEAEDECPPPQDDDPVNVVVVVVVQVVSVVVNHGYAYPAAADPNVVVRCVVVCCPVDDDCVNCCRRPVNDDDD